Protein AF-A0A2G2LJ97-F1 (afdb_monomer)

pLDDT: mean 70.24, std 17.89, range [40.25, 96.94]

Radius of gyration: 32.55 Å; Cα contacts (8 Å, |Δi|>4): 11; chains: 1; bounding box: 60×109×59 Å

Secondary structure (DSSP, 8-state):
----------------HHHHHTT------S---TT----PPP-HHHHHGGGTTSSS-HHHHHHHHHHHHHHHHHHHHHHH------S-S----------------

Structure (mmCIF, N/CA/C/O backbone):
data_AF-A0A2G2LJ97-F1
#
_entry.id   AF-A0A2G2LJ97-F1
#
loop_
_atom_site.group_PDB
_atom_site.id
_atom_site.type_symbol
_atom_site.label_atom_id
_atom_site.label_alt_id
_atom_site.label_comp_id
_atom_site.label_asym_id
_atom_site.label_entity_id
_atom_site.label_seq_id
_atom_site.pdbx_PDB_ins_code
_atom_site.Cartn_x
_atom_site.Cartn_y
_atom_site.Cartn_z
_atom_site.occupancy
_atom_site.B_iso_or_equiv
_atom_site.auth_seq_id
_atom_site.auth_comp_id
_atom_site.auth_asym_id
_atom_site.auth_atom_id
_atom_site.pdbx_PDB_model_num
ATOM 1 N N . MET A 1 1 ? 15.684 -68.780 -25.065 1.00 40.25 1 MET A N 1
ATOM 2 C CA . MET A 1 1 ? 14.774 -68.115 -26.013 1.00 40.25 1 MET A CA 1
ATOM 3 C C . MET A 1 1 ? 13.537 -67.763 -25.209 1.00 40.25 1 MET A C 1
ATOM 5 O O . MET A 1 1 ? 12.747 -68.658 -24.962 1.00 40.25 1 MET A O 1
ATOM 9 N N . SER A 1 2 ? 13.461 -66.635 -24.501 1.00 59.06 2 SER A N 1
ATOM 10 C CA . SER A 1 2 ? 13.626 -65.233 -24.933 1.00 59.06 2 SER A CA 1
ATOM 11 C C . SER A 1 2 ? 12.759 -64.877 -26.129 1.00 59.06 2 SER A C 1
ATOM 13 O O . SER A 1 2 ? 12.702 -65.649 -27.081 1.00 59.06 2 SER A O 1
ATOM 15 N N . ASP A 1 3 ? 12.188 -63.676 -26.024 1.00 48.09 3 ASP A N 1
ATOM 16 C CA . ASP A 1 3 ? 11.440 -62.912 -27.024 1.00 48.09 3 ASP A CA 1
ATOM 17 C C . ASP A 1 3 ? 9.930 -63.227 -27.022 1.00 48.09 3 ASP A C 1
ATOM 19 O O . ASP A 1 3 ? 9.521 -64.375 -27.118 1.00 48.09 3 ASP A O 1
ATOM 23 N N . HIS A 1 4 ? 9.014 -62.271 -26.878 1.00 47.38 4 HIS A N 1
ATOM 24 C CA . HIS A 1 4 ? 9.126 -60.821 -26.980 1.00 47.38 4 HIS A CA 1
ATOM 25 C C . HIS A 1 4 ? 7.896 -60.220 -26.277 1.00 47.38 4 HIS A C 1
ATOM 27 O O . HIS A 1 4 ? 6.768 -60.638 -26.542 1.00 47.38 4 HIS A O 1
ATOM 33 N N . GLU A 1 5 ? 8.110 -59.277 -25.361 1.00 57.34 5 GLU A N 1
ATOM 34 C CA . GLU A 1 5 ? 7.073 -58.317 -24.995 1.00 57.34 5 GLU A CA 1
ATOM 35 C C . GLU A 1 5 ? 6.890 -57.390 -26.195 1.00 57.34 5 GLU A C 1
ATOM 37 O O . GLU A 1 5 ? 7.878 -56.848 -26.677 1.00 57.34 5 GLU A O 1
ATOM 42 N N . ASP A 1 6 ? 5.664 -57.172 -26.664 1.00 50.66 6 ASP A N 1
ATOM 43 C CA . ASP A 1 6 ? 5.396 -55.953 -27.420 1.00 50.66 6 ASP A CA 1
ATOM 44 C C . ASP A 1 6 ? 4.044 -55.375 -27.032 1.00 50.66 6 ASP A C 1
ATOM 46 O O . ASP A 1 6 ? 2.992 -56.019 -27.085 1.00 50.66 6 ASP A O 1
ATOM 50 N N . GLY A 1 7 ? 4.143 -54.154 -26.520 1.00 52.88 7 GLY A N 1
ATOM 51 C CA . GLY A 1 7 ? 3.115 -53.467 -25.781 1.00 52.88 7 GLY A CA 1
ATOM 52 C C . GLY A 1 7 ? 1.946 -53.039 -26.649 1.00 52.88 7 GLY A C 1
ATOM 53 O O . GLY A 1 7 ? 2.081 -52.623 -27.799 1.00 52.88 7 GLY A O 1
ATOM 54 N N . GLN A 1 8 ? 0.781 -53.068 -26.015 1.00 48.19 8 GLN A N 1
ATOM 55 C CA . GLN A 1 8 ? -0.414 -52.365 -26.441 1.00 48.19 8 GLN A CA 1
ATOM 56 C C . GLN A 1 8 ? -0.041 -50.928 -26.853 1.00 48.19 8 GLN A C 1
ATOM 58 O O . GLN A 1 8 ? 0.342 -50.107 -26.016 1.00 48.19 8 GLN A O 1
ATOM 63 N N . ALA A 1 9 ? -0.139 -50.619 -28.146 1.00 51.66 9 ALA A N 1
ATOM 64 C CA . ALA A 1 9 ? 0.067 -49.273 -28.659 1.00 51.66 9 ALA A CA 1
ATOM 65 C C . ALA A 1 9 ? -1.053 -48.359 -28.140 1.00 51.66 9 ALA A C 1
ATOM 67 O O . ALA A 1 9 ? -2.132 -48.267 -28.721 1.00 51.66 9 ALA A O 1
ATOM 68 N N . VAL A 1 10 ? -0.806 -47.689 -27.015 1.00 59.69 10 VAL A N 1
ATOM 69 C CA . VAL A 1 10 ? -1.602 -46.538 -26.586 1.00 59.69 10 VAL A CA 1
ATOM 70 C C . VAL A 1 10 ? -1.376 -45.447 -27.637 1.00 59.69 10 VAL A C 1
ATOM 72 O O . VAL A 1 10 ? -0.220 -45.056 -27.840 1.00 59.69 10 VAL A O 1
ATOM 75 N N . PRO A 1 11 ? -2.411 -44.952 -28.340 1.00 53.12 11 PRO A N 1
ATOM 76 C CA . PRO A 1 11 ? -2.228 -43.862 -29.283 1.00 53.12 11 PRO A CA 1
ATOM 77 C C . PRO A 1 11 ? -1.806 -42.619 -28.497 1.00 53.12 11 PRO A C 1
ATOM 79 O O . PRO A 1 11 ? -2.610 -41.986 -27.815 1.00 53.12 11 PRO A O 1
ATOM 82 N N . LYS A 1 12 ? -0.517 -42.279 -28.578 1.00 59.50 12 LYS A N 1
ATOM 83 C CA . LYS A 1 12 ? 0.055 -41.037 -28.054 1.00 59.50 12 LYS A CA 1
ATOM 84 C C . LYS A 1 12 ? -0.371 -39.892 -28.968 1.00 59.50 12 LYS A C 1
ATOM 86 O O . LYS A 1 12 ? 0.450 -39.329 -29.684 1.00 59.50 12 LYS A O 1
ATOM 91 N N . ASN A 1 13 ? -1.661 -39.569 -28.980 1.00 62.62 13 ASN A N 1
ATOM 92 C CA . ASN A 1 13 ? -2.126 -38.321 -29.567 1.00 62.62 13 ASN A CA 1
ATOM 93 C C . ASN A 1 13 ? -1.841 -37.202 -28.559 1.00 62.62 13 ASN A C 1
ATOM 95 O O . ASN A 1 13 ? -2.737 -36.678 -27.903 1.00 62.62 13 ASN A O 1
ATOM 99 N N . ILE A 1 14 ? -0.548 -36.950 -28.346 1.00 57.00 14 ILE A N 1
ATOM 100 C CA . ILE A 1 14 ? -0.079 -35.785 -27.610 1.00 57.00 14 ILE A CA 1
ATOM 101 C C . ILE A 1 14 ? -0.204 -34.637 -28.611 1.00 57.00 14 ILE A C 1
ATOM 103 O O . ILE A 1 14 ? 0.468 -34.688 -29.645 1.00 57.00 14 ILE A O 1
ATOM 107 N N . PRO A 1 15 ? -1.091 -33.658 -28.369 1.00 63.06 15 PRO A N 1
ATOM 108 C CA . PRO A 1 15 ? -1.239 -32.532 -29.272 1.00 63.06 15 PRO A CA 1
ATOM 109 C C . PRO A 1 15 ? 0.104 -31.815 -29.404 1.00 63.06 15 PRO A C 1
ATOM 111 O O . PRO A 1 15 ? 0.832 -31.642 -28.425 1.00 63.06 15 PRO A O 1
ATOM 114 N N . ASP A 1 16 ? 0.435 -31.438 -30.637 1.00 64.00 16 ASP A N 1
ATOM 115 C CA . ASP A 1 16 ? 1.659 -30.713 -30.947 1.00 64.00 16 ASP A CA 1
ATOM 116 C C . ASP A 1 16 ? 1.750 -29.428 -30.113 1.00 64.00 16 ASP A C 1
ATOM 118 O O . ASP A 1 16 ? 0.757 -28.733 -29.884 1.00 64.00 16 ASP A O 1
ATOM 122 N N . ILE A 1 17 ? 2.961 -29.101 -29.671 1.00 60.69 17 ILE A N 1
ATOM 123 C CA . ILE A 1 17 ? 3.224 -27.976 -28.768 1.00 60.69 17 ILE A CA 1
ATOM 124 C C . ILE A 1 17 ? 2.786 -26.658 -29.427 1.00 60.69 17 ILE A C 1
ATOM 126 O O . ILE A 1 17 ? 2.270 -25.766 -28.752 1.00 60.69 17 ILE A O 1
ATOM 130 N N . ASN A 1 18 ? 2.876 -26.566 -30.761 1.00 59.31 18 ASN A N 1
ATOM 131 C CA . ASN A 1 18 ? 2.410 -25.389 -31.491 1.00 59.31 18 ASN A CA 1
ATOM 132 C C . ASN A 1 18 ? 0.879 -25.258 -31.466 1.00 59.31 18 ASN A C 1
ATOM 134 O O . ASN A 1 18 ? 0.373 -24.144 -31.515 1.00 59.31 18 ASN A O 1
ATOM 138 N N . THR A 1 19 ? 0.135 -26.361 -31.321 1.00 64.69 19 THR A N 1
ATOM 139 C CA . THR A 1 19 ? -1.331 -26.334 -31.154 1.00 64.69 19 THR A CA 1
ATOM 140 C C . THR A 1 19 ? -1.722 -25.795 -29.775 1.00 64.69 19 THR A C 1
ATOM 142 O O . THR A 1 19 ? -2.714 -25.084 -29.649 1.00 64.69 19 THR A O 1
ATOM 145 N N . ILE A 1 20 ? -0.919 -26.066 -28.741 1.00 63.56 20 ILE A N 1
ATOM 146 C CA . ILE A 1 20 ? -1.146 -25.554 -27.378 1.00 63.56 20 ILE A CA 1
ATOM 147 C C . ILE A 1 20 ? -0.899 -24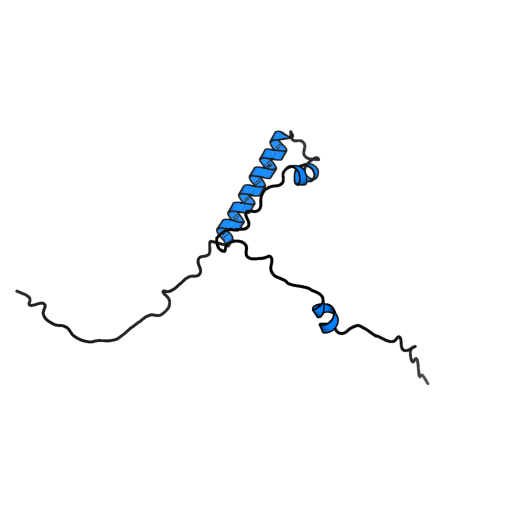.036 -27.318 1.00 63.56 20 ILE A C 1
ATOM 149 O O . ILE A 1 20 ? -1.598 -23.317 -26.606 1.00 63.56 20 ILE A O 1
ATOM 153 N N . MET A 1 21 ? 0.064 -23.527 -28.092 1.00 58.00 21 MET A N 1
ATOM 154 C CA . MET A 1 21 ? 0.449 -22.111 -28.065 1.00 58.00 21 MET A CA 1
ATOM 155 C C . MET A 1 21 ? -0.489 -21.174 -28.838 1.00 58.00 21 MET A C 1
ATOM 157 O O . MET A 1 21 ? -0.509 -19.978 -28.562 1.00 58.00 21 MET A O 1
ATOM 161 N N . GLN A 1 22 ? -1.300 -21.691 -29.764 1.00 59.31 22 GLN A N 1
ATOM 162 C CA . GLN A 1 22 ? -2.184 -20.881 -30.619 1.00 59.31 22 GLN A CA 1
ATOM 163 C C . GLN A 1 22 ? -3.425 -20.313 -29.903 1.00 59.31 22 GLN A C 1
ATOM 165 O O . GLN A 1 22 ? -4.158 -19.529 -30.499 1.00 59.31 22 GLN A O 1
ATOM 170 N N . GLY A 1 23 ? -3.670 -20.701 -28.645 1.00 51.00 23 GLY A N 1
ATOM 171 C CA . GLY A 1 23 ? -4.824 -20.260 -27.851 1.00 51.00 23 GLY A CA 1
ATOM 172 C C . GLY A 1 23 ? -4.520 -19.224 -26.768 1.00 51.00 23 GLY A C 1
ATOM 173 O O . GLY A 1 23 ? -5.443 -18.805 -26.072 1.00 51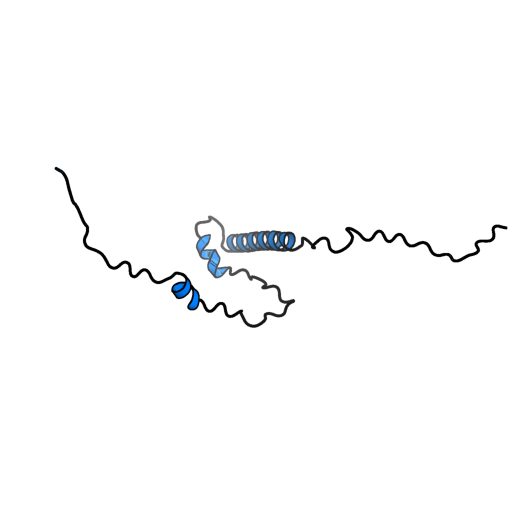.00 23 GLY A O 1
ATOM 174 N N . ILE A 1 24 ? -3.259 -18.818 -26.594 1.00 61.44 24 ILE A N 1
ATOM 175 C CA . ILE A 1 24 ? -2.928 -17.746 -25.653 1.00 61.44 24 ILE A CA 1
ATOM 176 C C . ILE A 1 24 ? -3.023 -16.428 -26.415 1.00 61.44 24 ILE A C 1
ATOM 178 O O . ILE A 1 24 ? -2.106 -16.029 -27.131 1.00 61.44 24 ILE A O 1
ATOM 182 N N . ASP A 1 25 ? -4.180 -15.786 -26.288 1.00 60.84 25 ASP A N 1
ATOM 183 C CA . ASP A 1 25 ? -4.387 -14.416 -26.731 1.00 60.84 25 ASP A CA 1
ATOM 184 C C . ASP A 1 25 ? -3.541 -13.479 -25.857 1.00 60.84 25 ASP A C 1
ATOM 186 O O . ASP A 1 25 ? -3.972 -13.005 -24.809 1.00 60.84 25 ASP A O 1
ATOM 190 N N . TRP A 1 26 ? -2.300 -13.240 -26.282 1.00 61.41 26 TRP A N 1
ATOM 191 C CA . TRP A 1 26 ? -1.400 -12.248 -25.690 1.00 61.41 26 TRP A CA 1
ATOM 192 C C . TRP A 1 26 ? -1.776 -10.810 -26.083 1.00 61.41 26 TRP A C 1
ATOM 194 O O . TRP A 1 26 ? -0.907 -9.938 -26.083 1.00 61.41 26 TRP A O 1
ATOM 204 N N . SER A 1 27 ? -3.042 -10.547 -26.444 1.00 58.09 27 SER A N 1
ATOM 205 C CA . SER A 1 27 ? -3.529 -9.197 -26.726 1.00 58.09 27 SER A CA 1
ATOM 206 C C . SER A 1 27 ? -3.124 -8.247 -25.604 1.00 58.09 27 SER A C 1
ATOM 208 O O . SER A 1 27 ? -3.536 -8.386 -24.452 1.00 58.09 27 SER A O 1
ATOM 210 N N . GLU A 1 28 ? -2.288 -7.278 -25.971 1.00 60.06 28 GLU A N 1
ATOM 211 C CA . GLU A 1 28 ? -1.764 -6.258 -25.077 1.00 60.06 28 GLU A CA 1
ATOM 212 C C . GLU A 1 28 ? -2.910 -5.539 -24.347 1.00 60.06 28 GLU A C 1
ATOM 214 O O . GLU A 1 28 ? -3.904 -5.154 -24.983 1.00 60.06 28 GLU A O 1
ATOM 219 N N . PRO A 1 29 ? -2.790 -5.274 -23.031 1.00 61.31 29 PRO A N 1
ATOM 220 C CA . PRO A 1 29 ? -3.680 -4.331 -22.378 1.00 61.31 29 PRO A CA 1
ATOM 221 C C . PRO A 1 29 ? -3.559 -2.988 -23.105 1.00 61.31 29 PRO A C 1
ATOM 223 O O . PRO A 1 29 ? -2.481 -2.399 -23.182 1.00 61.31 29 PRO A O 1
ATOM 226 N N . LYS A 1 30 ? -4.679 -2.534 -23.682 1.00 56.69 30 LYS A N 1
ATOM 227 C CA . LYS A 1 30 ? -4.806 -1.281 -24.435 1.00 56.69 30 LYS A CA 1
ATOM 228 C C . LYS A 1 30 ? -4.043 -0.159 -23.726 1.00 56.69 30 LYS A C 1
ATOM 230 O O . LYS A 1 30 ? -4.389 0.198 -22.604 1.00 56.69 30 LYS A O 1
ATOM 235 N N . ALA A 1 31 ? -3.020 0.344 -24.420 1.00 49.03 31 ALA A N 1
ATOM 236 C CA . ALA A 1 31 ? -2.152 1.474 -24.102 1.00 49.03 31 ALA A CA 1
ATOM 237 C C . ALA A 1 31 ? -2.508 2.225 -22.807 1.00 49.03 31 ALA A C 1
ATOM 239 O O . ALA A 1 31 ? -3.283 3.184 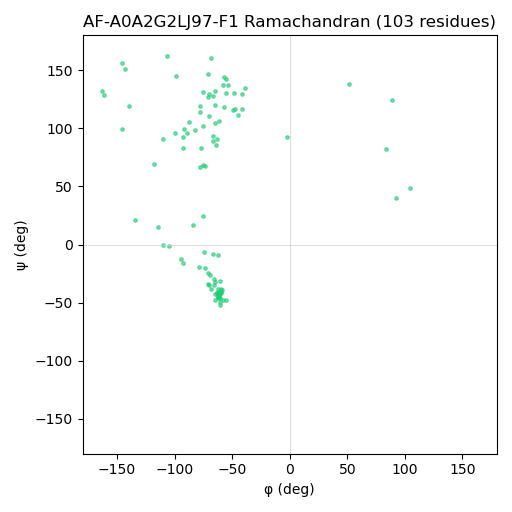-22.802 1.00 49.03 31 ALA A O 1
ATOM 240 N N . LYS A 1 32 ? -1.873 1.815 -21.708 1.00 54.25 32 LYS A N 1
ATOM 241 C CA . LYS A 1 32 ? -1.646 2.708 -20.573 1.00 54.25 32 LYS A CA 1
ATOM 242 C C . LYS A 1 32 ? -0.713 3.812 -21.083 1.00 54.25 32 LYS A C 1
ATOM 244 O O . LYS A 1 32 ? 0.244 3.495 -21.787 1.00 54.25 32 LYS A O 1
ATOM 249 N N . ASN A 1 33 ? -1.027 5.085 -20.813 1.00 58.41 33 ASN A N 1
ATOM 250 C CA . ASN A 1 33 ? -0.180 6.225 -21.196 1.00 58.41 33 ASN A CA 1
ATOM 251 C C . ASN A 1 33 ? 1.305 5.856 -21.009 1.00 58.41 33 ASN A C 1
ATOM 253 O O . ASN A 1 33 ? 1.629 5.337 -19.942 1.00 58.41 33 ASN A O 1
ATOM 257 N N . PRO A 1 34 ? 2.214 6.144 -21.960 1.00 55.09 34 PRO A N 1
ATOM 258 C CA . PRO A 1 34 ? 3.628 5.762 -21.843 1.00 55.09 34 PRO A CA 1
ATOM 259 C C . PRO A 1 34 ? 4.341 6.412 -20.640 1.00 55.09 34 PRO A C 1
ATOM 261 O O . PRO A 1 34 ? 5.455 6.031 -20.314 1.00 55.09 34 PRO A O 1
ATOM 264 N N . ASN A 1 35 ? 3.674 7.358 -19.966 1.00 54.78 35 ASN A N 1
ATOM 265 C CA . ASN A 1 35 ? 4.115 8.016 -18.735 1.00 54.78 35 ASN A CA 1
ATOM 266 C C . ASN A 1 35 ? 3.295 7.625 -17.491 1.00 54.78 35 ASN A C 1
ATOM 268 O O . ASN A 1 35 ? 3.542 8.144 -16.408 1.00 54.78 35 ASN A O 1
ATOM 272 N N . ALA A 1 36 ? 2.281 6.769 -17.626 1.00 53.62 36 ALA A N 1
ATOM 273 C CA . ALA A 1 36 ? 1.548 6.237 -16.487 1.00 53.62 36 ALA A CA 1
ATOM 274 C C . ALA A 1 36 ? 2.205 4.925 -16.079 1.00 53.62 36 ALA A C 1
ATOM 276 O O . ALA A 1 36 ? 1.749 3.838 -16.450 1.00 53.62 36 ALA A O 1
ATOM 277 N N . SER A 1 37 ? 3.269 5.047 -15.284 1.00 56.41 37 SER A N 1
ATOM 278 C CA . SER A 1 37 ? 3.763 3.956 -14.453 1.00 56.41 37 SER A CA 1
ATOM 279 C C . SER A 1 37 ? 2.546 3.265 -13.838 1.00 56.41 37 SER A C 1
ATOM 281 O O . SER A 1 37 ? 1.654 3.958 -13.329 1.00 56.41 37 SER A O 1
ATOM 283 N N . PRO A 1 38 ? 2.408 1.933 -13.918 1.00 60.75 38 PRO A N 1
ATOM 284 C CA . PRO A 1 38 ? 1.423 1.252 -13.109 1.00 60.75 38 PRO A CA 1
ATOM 285 C C . PRO A 1 38 ? 1.797 1.463 -11.648 1.00 60.75 38 PRO A C 1
ATOM 287 O O . PRO A 1 38 ? 2.580 0.709 -11.090 1.00 60.75 38 PRO A O 1
ATOM 290 N N . VAL A 1 39 ? 1.261 2.533 -11.059 1.00 66.25 39 VAL A N 1
ATOM 291 C CA . VAL A 1 39 ? 1.282 2.743 -9.621 1.00 66.25 39 VAL A CA 1
ATOM 292 C C . VAL A 1 39 ? 0.513 1.564 -9.055 1.00 66.25 39 VAL A C 1
ATOM 294 O O . VAL A 1 39 ? -0.691 1.429 -9.270 1.00 66.25 39 VAL A O 1
ATOM 297 N N . LEU A 1 40 ? 1.254 0.635 -8.466 1.00 79.75 40 LEU A N 1
ATOM 298 C CA . LEU A 1 40 ? 0.671 -0.389 -7.631 1.00 79.75 40 LEU A CA 1
ATOM 299 C C . LEU A 1 40 ? 0.228 0.339 -6.357 1.00 79.75 40 LEU A C 1
ATOM 301 O O . LEU A 1 40 ? 1.014 1.075 -5.758 1.00 79.75 40 LEU A O 1
ATOM 305 N N . GLU A 1 41 ? -1.033 0.176 -5.979 1.00 88.56 41 GLU A N 1
ATOM 306 C CA . GLU A 1 41 ? -1.579 0.714 -4.734 1.00 88.56 41 GLU A CA 1
ATOM 307 C C . GLU A 1 41 ? -1.601 -0.392 -3.672 1.00 88.56 41 GLU A C 1
ATOM 309 O O . GLU A 1 41 ? -1.806 -1.568 -3.990 1.00 88.56 41 GLU A O 1
ATOM 314 N N . LEU A 1 42 ? -1.367 -0.015 -2.414 1.00 92.25 42 LEU A N 1
ATOM 315 C CA . LEU A 1 42 ? -1.430 -0.937 -1.285 1.00 92.25 42 LEU A CA 1
ATOM 316 C C . LEU A 1 42 ? -2.890 -1.204 -0.900 1.00 92.25 42 LEU A C 1
ATOM 318 O O . LEU A 1 42 ? -3.601 -0.294 -0.481 1.00 92.25 42 LEU A O 1
ATOM 322 N N . ASP A 1 43 ? -3.298 -2.467 -0.978 1.00 94.06 43 ASP A N 1
ATOM 323 C CA . ASP A 1 43 ? -4.600 -2.947 -0.510 1.00 94.06 43 ASP A CA 1
ATOM 324 C C . ASP A 1 43 ? -4.487 -3.455 0.934 1.00 94.06 43 ASP A C 1
ATOM 326 O O . ASP A 1 43 ? -4.116 -4.602 1.181 1.00 94.06 43 ASP A O 1
ATOM 330 N N . ILE A 1 44 ? -4.757 -2.573 1.897 1.00 93.12 44 ILE A N 1
ATOM 331 C CA . ILE A 1 44 ? -4.651 -2.892 3.327 1.00 93.12 44 ILE A CA 1
ATOM 332 C C . ILE A 1 44 ? -5.589 -4.037 3.713 1.00 93.12 44 ILE A C 1
ATOM 334 O O . ILE A 1 44 ? -5.156 -4.959 4.396 1.00 93.12 44 ILE A O 1
ATOM 338 N N . GLU A 1 45 ? -6.849 -4.002 3.271 1.00 92.44 45 GLU A N 1
ATOM 339 C CA . GLU A 1 45 ? -7.874 -4.974 3.674 1.00 92.44 45 GLU A CA 1
ATOM 340 C C . GLU A 1 45 ? -7.502 -6.393 3.246 1.00 92.44 45 GLU A C 1
ATOM 342 O O . GLU A 1 45 ? -7.682 -7.346 4.006 1.00 92.44 45 GLU A O 1
ATOM 347 N N . LYS A 1 46 ? -6.917 -6.527 2.052 1.00 92.81 46 LYS A N 1
ATOM 348 C CA . LYS A 1 46 ? -6.430 -7.807 1.547 1.00 92.81 46 LYS A CA 1
ATOM 349 C C . LYS A 1 46 ? -5.328 -8.405 2.422 1.00 92.81 46 LYS A C 1
ATOM 351 O O . LYS A 1 46 ? -5.349 -9.608 2.659 1.00 92.81 46 LYS A O 1
ATOM 356 N N . TYR A 1 47 ? -4.370 -7.592 2.868 1.00 93.56 47 TYR A N 1
ATOM 357 C CA . TYR A 1 47 ? -3.188 -8.076 3.592 1.00 93.56 47 TYR A CA 1
ATOM 358 C C . TYR A 1 47 ? -3.356 -8.085 5.112 1.00 93.56 47 TYR A C 1
ATOM 360 O O . TYR A 1 47 ? -2.588 -8.752 5.800 1.00 93.56 47 TYR A O 1
ATOM 368 N N . LEU A 1 48 ? -4.359 -7.391 5.656 1.00 92.06 48 LEU A N 1
ATOM 369 C CA . LEU A 1 48 ? -4.615 -7.363 7.096 1.00 92.06 48 LEU A CA 1
ATOM 370 C C . LEU A 1 48 ? -4.883 -8.772 7.650 1.00 92.06 48 LEU A C 1
ATOM 372 O O . LEU A 1 48 ? -4.400 -9.112 8.727 1.00 92.06 48 LEU A O 1
ATOM 376 N N . GLY A 1 49 ? -5.594 -9.608 6.882 1.00 91.69 49 GLY A N 1
ATOM 377 C CA . GLY A 1 49 ? -5.856 -11.005 7.238 1.00 91.69 49 GLY A CA 1
ATOM 378 C C . GLY A 1 49 ? -4.600 -11.880 7.276 1.00 91.69 49 GLY A C 1
ATOM 379 O O . GLY A 1 49 ? -4.530 -12.803 8.083 1.00 91.69 49 GLY A O 1
ATOM 380 N N . ASP A 1 50 ? -3.585 -11.563 6.466 1.00 91.81 50 ASP A N 1
ATOM 381 C CA . ASP A 1 50 ? -2.324 -12.318 6.414 1.00 91.81 50 ASP A CA 1
ATOM 382 C C . ASP A 1 50 ? -1.434 -12.060 7.642 1.00 91.81 50 ASP A C 1
ATOM 384 O O . ASP A 1 50 ? -0.550 -12.858 7.953 1.00 91.81 50 ASP A O 1
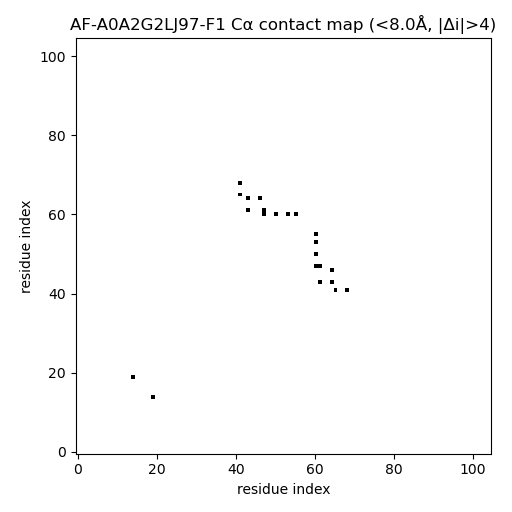ATOM 388 N N . ILE A 1 51 ? -1.662 -10.949 8.349 1.00 93.25 51 ILE A N 1
ATOM 389 C CA . ILE A 1 51 ? -0.894 -10.542 9.534 1.00 93.25 51 ILE A CA 1
ATOM 390 C C . ILE A 1 51 ? -1.738 -10.545 10.809 1.00 93.25 51 ILE A C 1
ATOM 392 O O . ILE A 1 51 ? -1.333 -9.973 11.822 1.00 93.25 51 ILE A O 1
ATOM 396 N N . ASP A 1 52 ? -2.909 -11.186 10.793 1.00 90.94 52 ASP A N 1
ATOM 397 C CA . ASP A 1 52 ? -3.813 -11.142 11.939 1.00 90.94 52 ASP A CA 1
ATOM 398 C C . ASP A 1 52 ? -3.225 -11.820 13.189 1.00 90.94 52 ASP A C 1
ATOM 400 O O . ASP A 1 52 ? -3.413 -11.343 14.307 1.00 90.94 52 ASP A O 1
ATOM 404 N N . GLU A 1 53 ? -2.409 -12.860 12.991 1.00 94.25 53 GLU A N 1
ATOM 405 C CA . GLU A 1 53 ? -1.721 -13.600 14.059 1.00 94.25 53 GLU A CA 1
ATOM 406 C C . GLU A 1 53 ? -0.649 -12.777 14.803 1.00 94.25 53 GLU A C 1
ATOM 408 O O . GLU A 1 53 ? -0.105 -13.231 15.812 1.00 94.25 53 GLU A O 1
ATOM 413 N N . PHE A 1 54 ? -0.319 -11.575 14.324 1.00 92.50 54 PHE A N 1
ATOM 414 C CA . PHE A 1 54 ? 0.677 -10.716 14.954 1.00 92.50 54 PHE A CA 1
ATOM 415 C C . PHE A 1 54 ? 0.076 -10.074 16.208 1.00 92.50 54 PHE A C 1
ATOM 417 O O . PHE A 1 54 ? -1.001 -9.477 16.153 1.00 92.50 54 PHE A O 1
ATOM 424 N N . ASP A 1 55 ? 0.804 -10.147 17.325 1.00 94.94 55 ASP A N 1
ATOM 425 C CA . ASP A 1 55 ? 0.436 -9.520 18.603 1.00 94.94 55 ASP A CA 1
ATOM 426 C C . ASP A 1 55 ? 0.671 -7.999 18.551 1.00 94.94 55 ASP A C 1
ATOM 428 O O . ASP A 1 55 ? 1.614 -7.453 19.124 1.00 94.94 55 ASP A O 1
ATOM 432 N N . MET A 1 56 ? -0.143 -7.326 17.742 1.00 94.25 56 MET A N 1
ATOM 433 C CA . MET A 1 56 ? -0.081 -5.900 17.435 1.00 94.25 56 MET A CA 1
ATOM 434 C C . MET A 1 56 ? -1.497 -5.342 17.312 1.00 94.25 56 MET A C 1
ATOM 436 O O . MET A 1 56 ? -2.423 -6.056 16.912 1.00 94.25 56 MET A O 1
ATOM 440 N N . THR A 1 57 ? -1.671 -4.055 17.621 1.00 96.19 57 THR A N 1
ATOM 441 C CA . THR A 1 57 ? -2.953 -3.385 17.366 1.00 96.19 57 THR A CA 1
ATOM 442 C C . THR A 1 57 ? -3.198 -3.248 15.864 1.00 96.1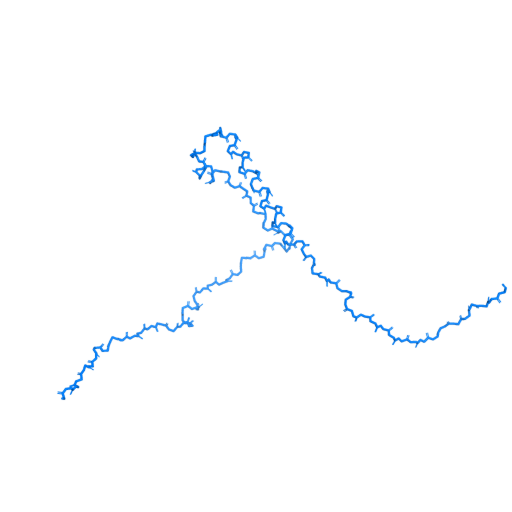9 57 THR A C 1
ATOM 444 O O . THR A 1 57 ? -2.274 -3.333 15.052 1.00 96.19 57 THR A O 1
ATOM 447 N N . GLU A 1 58 ? -4.451 -3.030 15.476 1.00 92.88 58 GLU A N 1
ATOM 448 C CA . GLU A 1 58 ? -4.812 -2.848 14.069 1.00 92.88 58 GLU A CA 1
ATOM 449 C C . GLU A 1 58 ? -4.071 -1.656 13.448 1.00 92.88 58 GLU A C 1
ATOM 451 O O . GLU A 1 58 ? -3.549 -1.753 12.341 1.00 92.88 58 GLU A O 1
ATOM 456 N N . GLU A 1 59 ? -3.908 -0.566 14.200 1.00 95.19 59 GLU A N 1
ATOM 457 C CA . GLU A 1 59 ? -3.158 0.609 13.753 1.00 95.19 59 GLU A CA 1
ATOM 458 C C . GLU A 1 59 ? -1.685 0.275 13.480 1.00 95.19 59 GLU A C 1
ATOM 460 O O . GLU A 1 59 ? -1.129 0.714 12.474 1.00 95.19 59 GLU A O 1
ATOM 465 N N . GLN A 1 60 ? -1.066 -0.546 14.332 1.00 96.94 60 GLN A N 1
ATOM 466 C CA . GLN A 1 60 ? 0.317 -0.995 14.152 1.00 96.94 60 GLN A CA 1
ATOM 467 C C . GLN A 1 60 ? 0.462 -1.939 12.952 1.00 96.94 60 GLN A C 1
ATOM 469 O O . GLN A 1 60 ? 1.441 -1.854 12.213 1.00 96.94 60 GLN A O 1
ATOM 474 N N . LYS A 1 61 ? -0.522 -2.818 12.727 1.00 95.81 61 LYS A N 1
ATOM 475 C CA . LYS A 1 61 ? -0.585 -3.692 11.546 1.00 95.81 61 LYS A CA 1
ATOM 476 C C . LYS A 1 61 ? -0.671 -2.867 10.255 1.00 95.81 61 LYS A C 1
ATOM 478 O O . LYS A 1 61 ? 0.040 -3.151 9.291 1.00 95.81 61 LYS A O 1
ATOM 483 N N . ILE A 1 62 ? -1.481 -1.808 10.248 1.00 95.31 62 ILE A N 1
ATOM 484 C CA . ILE A 1 62 ? -1.601 -0.884 9.112 1.00 95.31 62 ILE A CA 1
ATOM 485 C C . ILE A 1 62 ? -0.284 -0.137 8.871 1.00 95.31 62 ILE A C 1
ATOM 487 O O . ILE A 1 62 ? 0.189 -0.090 7.734 1.00 95.31 62 ILE A O 1
ATOM 491 N N . GLU A 1 63 ? 0.330 0.409 9.923 1.00 96.62 63 GLU A N 1
ATOM 492 C CA . GLU A 1 63 ? 1.620 1.107 9.831 1.00 96.62 63 GLU A CA 1
ATOM 493 C C . GLU A 1 63 ? 2.722 0.183 9.291 1.00 96.62 63 GLU A C 1
ATOM 495 O O . GLU A 1 63 ? 3.510 0.580 8.426 1.00 96.62 63 GLU A O 1
ATOM 500 N N . LEU A 1 64 ? 2.742 -1.077 9.736 1.00 96.50 64 LEU A N 1
ATOM 501 C CA . LEU A 1 64 ? 3.662 -2.098 9.244 1.00 96.50 64 LEU A CA 1
ATOM 502 C C . LEU A 1 64 ? 3.484 -2.342 7.739 1.00 96.50 64 LEU A C 1
ATOM 504 O O . LEU A 1 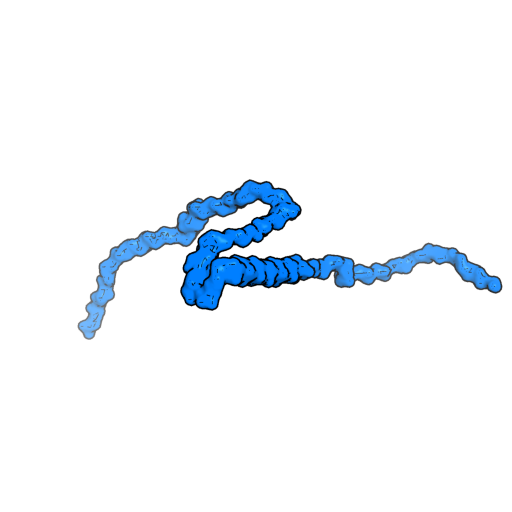64 ? 4.470 -2.325 7.001 1.00 96.50 64 LEU A O 1
ATOM 508 N N . LEU A 1 65 ? 2.245 -2.546 7.275 1.00 96.38 65 LEU A N 1
ATOM 509 C CA . LEU A 1 65 ? 1.949 -2.773 5.856 1.00 96.38 65 LEU A CA 1
ATOM 510 C C . LEU A 1 65 ? 2.346 -1.573 4.992 1.00 96.38 65 LEU A C 1
ATOM 512 O O . LEU A 1 65 ? 2.959 -1.755 3.939 1.00 96.38 65 LEU A O 1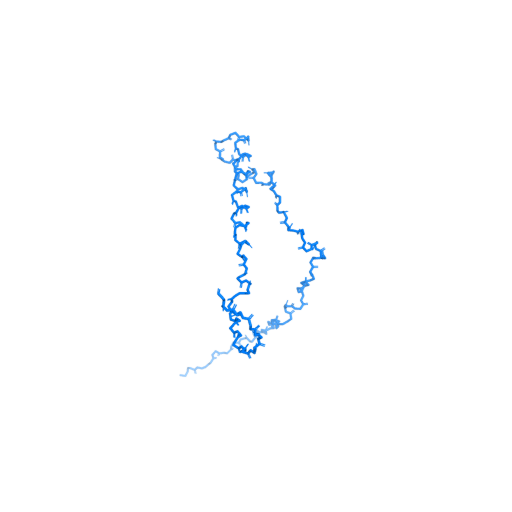
ATOM 516 N N . GLN A 1 66 ? 2.047 -0.354 5.446 1.00 96.31 66 GLN A N 1
ATOM 517 C CA . GLN A 1 66 ? 2.440 0.877 4.755 1.00 96.31 66 GLN A CA 1
ATOM 518 C C . GLN A 1 66 ? 3.959 1.010 4.660 1.00 96.31 66 GLN A C 1
ATOM 520 O O . GLN A 1 66 ? 4.490 1.289 3.586 1.00 96.31 66 GLN A O 1
ATOM 525 N N . THR A 1 67 ? 4.660 0.751 5.764 1.00 96.69 67 THR A N 1
ATOM 526 C CA . THR A 1 67 ? 6.124 0.814 5.819 1.00 96.69 67 THR A CA 1
ATOM 527 C C . THR A 1 67 ? 6.756 -0.210 4.880 1.00 96.69 67 THR A C 1
ATOM 529 O O . THR A 1 67 ? 7.661 0.118 4.114 1.00 96.69 67 THR A O 1
ATOM 532 N N . LEU A 1 68 ? 6.268 -1.453 4.894 1.00 96.00 68 LEU A N 1
ATOM 533 C CA . LEU A 1 68 ? 6.782 -2.511 4.027 1.00 96.00 68 LEU A CA 1
ATOM 534 C C . LEU A 1 68 ? 6.549 -2.187 2.546 1.00 96.00 68 LEU A C 1
ATOM 536 O O . LEU A 1 68 ? 7.438 -2.394 1.718 1.00 96.00 68 LEU A O 1
ATOM 540 N N . TRP A 1 69 ? 5.370 -1.661 2.218 1.00 95.25 69 TRP A N 1
ATOM 541 C CA . TRP A 1 69 ? 5.030 -1.243 0.864 1.00 95.25 69 TRP A CA 1
ATOM 542 C C . TRP A 1 69 ? 5.930 -0.121 0.351 1.00 95.25 69 TRP A C 1
ATOM 544 O O . TRP A 1 69 ? 6.425 -0.207 -0.773 1.00 95.25 69 TRP A O 1
ATOM 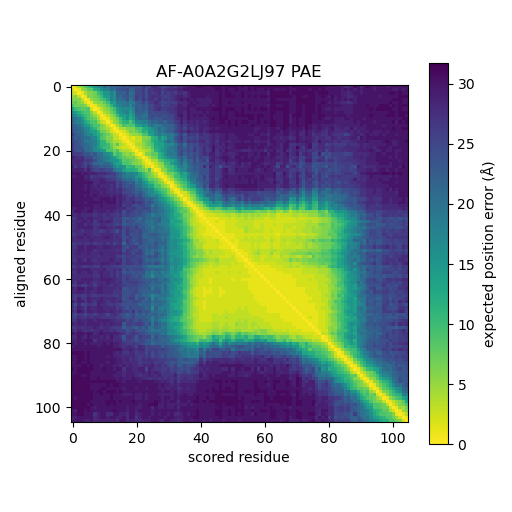554 N N . ASP A 1 70 ? 6.187 0.895 1.177 1.00 93.31 70 ASP A N 1
ATOM 555 C CA . ASP A 1 70 ? 7.076 2.001 0.823 1.00 93.31 70 ASP A CA 1
ATOM 556 C C . ASP A 1 70 ? 8.504 1.508 0.557 1.00 93.31 70 ASP A C 1
ATOM 558 O O . ASP A 1 70 ? 9.093 1.824 -0.477 1.00 93.31 70 ASP A O 1
ATOM 562 N N . ILE A 1 71 ? 9.025 0.627 1.418 1.00 94.75 71 ILE A N 1
ATOM 563 C CA . ILE A 1 71 ? 10.338 -0.003 1.227 1.00 94.75 71 ILE A CA 1
ATOM 564 C C . ILE A 1 71 ? 10.396 -0.760 -0.110 1.00 94.75 71 ILE A C 1
ATOM 566 O O . ILE A 1 71 ? 11.347 -0.589 -0.877 1.00 94.75 71 ILE A O 1
ATOM 570 N N . MET A 1 72 ? 9.383 -1.577 -0.428 1.00 92.88 72 MET A N 1
ATOM 571 C CA . MET A 1 72 ? 9.311 -2.275 -1.720 1.00 92.88 72 MET A CA 1
ATOM 572 C C . MET A 1 72 ? 9.262 -1.291 -2.896 1.00 92.88 72 MET A C 1
ATOM 574 O O . MET A 1 72 ? 9.959 -1.493 -3.892 1.00 92.88 72 MET A O 1
ATOM 578 N N . GLY A 1 73 ? 8.492 -0.207 -2.767 1.00 89.88 73 GLY A N 1
ATOM 579 C CA . GLY A 1 73 ? 8.409 0.865 -3.756 1.00 89.88 73 GLY A CA 1
ATOM 580 C C . GLY A 1 73 ? 9.757 1.536 -4.019 1.00 89.88 73 GLY A C 1
ATOM 581 O O . GLY A 1 73 ? 10.116 1.747 -5.177 1.00 89.88 73 GLY A O 1
ATOM 582 N N . GLN A 1 74 ? 10.547 1.795 -2.974 1.00 90.50 74 GLN A N 1
ATOM 583 C CA . GLN A 1 74 ? 11.893 2.359 -3.103 1.00 90.50 74 GLN A CA 1
ATOM 584 C C . GLN A 1 74 ? 12.849 1.409 -3.839 1.00 90.50 74 GLN A C 1
ATOM 586 O O . GLN A 1 74 ? 13.591 1.848 -4.717 1.00 90.50 74 GLN A O 1
ATOM 591 N N . PHE A 1 75 ? 12.824 0.104 -3.539 1.00 88.44 75 PHE A N 1
ATOM 592 C CA . PHE A 1 75 ? 13.657 -0.877 -4.250 1.00 88.44 75 PHE A CA 1
ATOM 593 C C . PHE A 1 75 ? 13.309 -0.980 -5.733 1.00 88.44 75 PHE A C 1
ATOM 595 O O . PHE A 1 75 ? 14.201 -1.044 -6.577 1.00 88.44 75 PHE A O 1
ATOM 602 N N . VAL A 1 76 ? 12.016 -0.969 -6.048 1.00 86.31 76 VAL A N 1
ATOM 603 C CA . VAL A 1 76 ? 11.515 -0.934 -7.423 1.00 86.31 76 VAL A CA 1
ATOM 604 C C . VAL A 1 76 ? 12.002 0.343 -8.108 1.00 86.31 76 VAL A C 1
ATOM 606 O O . VAL A 1 76 ? 12.643 0.255 -9.150 1.00 86.31 76 VAL A O 1
ATOM 609 N N . ALA A 1 77 ? 11.794 1.512 -7.499 1.00 83.56 77 ALA A N 1
ATOM 610 C CA . ALA A 1 77 ? 12.238 2.789 -8.053 1.00 83.56 77 ALA A CA 1
ATOM 611 C C . ALA A 1 77 ? 13.747 2.800 -8.355 1.00 83.56 77 ALA A C 1
ATOM 613 O O . ALA A 1 77 ? 14.137 3.128 -9.470 1.00 83.56 77 ALA A O 1
ATOM 614 N N . MET A 1 78 ? 14.586 2.352 -7.416 1.00 81.06 78 MET A N 1
ATOM 615 C CA . MET A 1 78 ? 16.041 2.279 -7.606 1.00 81.06 78 MET A CA 1
ATOM 616 C C . MET A 1 78 ? 16.466 1.262 -8.676 1.00 81.06 78 MET A C 1
ATOM 618 O O . MET A 1 78 ? 17.441 1.489 -9.385 1.00 81.06 78 MET A O 1
ATOM 622 N N . GLY A 1 79 ? 15.760 0.134 -8.806 1.00 72.00 79 GLY A N 1
ATOM 623 C CA . GLY A 1 79 ? 16.067 -0.896 -9.805 1.00 72.00 79 GLY A CA 1
ATOM 624 C C . GLY A 1 79 ? 15.744 -0.482 -11.243 1.00 72.00 79 GLY A C 1
ATOM 625 O O . GLY A 1 79 ? 16.357 -1.000 -12.177 1.00 72.00 79 GLY A O 1
ATOM 626 N N . PHE A 1 80 ? 14.811 0.456 -11.422 1.00 68.56 80 PHE A N 1
ATOM 627 C CA . PHE A 1 80 ? 14.466 1.039 -12.722 1.00 68.56 80 PHE A CA 1
ATOM 628 C C . PHE A 1 80 ? 15.223 2.344 -13.028 1.00 68.56 80 PHE A C 1
ATOM 630 O O . PHE A 1 80 ? 15.237 2.756 -14.184 1.00 68.56 80 PHE A O 1
ATOM 637 N N . ASP A 1 81 ? 15.894 2.945 -12.039 1.00 61.03 81 ASP A N 1
ATOM 638 C CA . ASP A 1 81 ? 16.729 4.154 -12.179 1.00 61.03 81 ASP A CA 1
ATOM 639 C C . ASP A 1 81 ? 18.166 3.855 -12.658 1.00 61.03 81 ASP A C 1
ATOM 641 O O . ASP A 1 81 ? 19.075 4.676 -12.551 1.00 61.03 81 ASP A O 1
ATOM 645 N N . ILE A 1 82 ? 18.406 2.662 -13.214 1.00 59.88 82 ILE A N 1
ATOM 646 C CA . ILE A 1 82 ? 19.606 2.426 -14.018 1.00 59.88 82 ILE A CA 1
ATOM 647 C C . ILE A 1 82 ? 19.339 3.075 -15.372 1.00 59.88 82 ILE A C 1
ATOM 649 O O . ILE A 1 82 ? 18.917 2.415 -16.324 1.00 59.88 82 ILE A O 1
ATOM 653 N N . GLU A 1 83 ? 19.569 4.386 -15.444 1.00 62.72 83 GLU A N 1
ATOM 654 C CA . GLU A 1 83 ? 19.751 5.067 -16.717 1.00 62.72 83 GLU A CA 1
ATOM 655 C C . GLU A 1 83 ? 20.741 4.228 -17.533 1.00 62.72 83 GLU A C 1
ATOM 657 O O . GLU A 1 83 ? 21.889 3.999 -17.132 1.00 62.72 83 GLU A O 1
ATOM 662 N N . THR A 1 84 ? 20.282 3.699 -18.669 1.00 62.31 84 THR A N 1
ATOM 663 C CA . THR A 1 84 ? 21.183 3.124 -19.665 1.00 62.31 84 THR A CA 1
ATOM 664 C C . THR A 1 84 ? 22.292 4.142 -19.892 1.00 62.31 84 THR A C 1
ATOM 666 O O . THR A 1 84 ? 21.950 5.309 -20.098 1.00 62.31 84 THR A O 1
ATOM 669 N N . PRO A 1 85 ? 23.586 3.767 -19.844 1.00 58.31 85 PRO A N 1
ATOM 670 C CA . PRO A 1 85 ? 24.666 4.698 -20.134 1.00 58.31 85 PRO A CA 1
ATOM 671 C C . PRO A 1 85 ? 24.550 5.137 -21.596 1.00 58.31 85 PRO A C 1
ATOM 673 O O . PRO A 1 85 ? 25.146 4.557 -22.503 1.00 58.31 85 PRO A O 1
ATOM 676 N N . ASP A 1 86 ? 23.737 6.157 -21.831 1.00 59.91 86 ASP A N 1
ATOM 677 C CA . ASP A 1 86 ? 23.467 6.695 -23.140 1.00 59.91 86 ASP A CA 1
ATOM 678 C C . ASP A 1 86 ? 24.534 7.753 -23.436 1.00 59.91 86 ASP A C 1
ATOM 680 O O . ASP A 1 86 ? 24.491 8.889 -22.971 1.00 59.91 86 ASP A O 1
ATOM 684 N N . LYS A 1 87 ? 25.452 7.340 -24.321 1.00 59.19 87 LYS A N 1
ATOM 685 C CA . LYS A 1 87 ? 26.086 8.165 -25.370 1.00 59.19 87 LYS A CA 1
ATOM 686 C C . LYS A 1 87 ? 27.405 8.892 -25.090 1.00 59.19 87 LYS A C 1
ATOM 688 O O . LYS A 1 87 ? 27.634 9.945 -25.680 1.00 59.19 87 LYS A O 1
ATOM 693 N N . ASN A 1 88 ? 28.364 8.283 -24.387 1.00 54.31 88 ASN A N 1
ATOM 694 C CA . ASN A 1 88 ? 29.768 8.739 -24.489 1.00 54.31 88 ASN A CA 1
ATOM 695 C C . ASN A 1 88 ? 30.832 7.638 -24.646 1.00 54.31 88 ASN A C 1
ATOM 697 O O . ASN A 1 88 ? 32.011 7.904 -24.427 1.00 54.31 88 ASN A O 1
ATOM 701 N N . CYS A 1 89 ? 30.481 6.433 -25.103 1.00 61.62 89 CYS A N 1
ATOM 702 C CA . CYS A 1 89 ? 31.494 5.502 -25.609 1.00 61.62 89 CYS A CA 1
ATOM 703 C C . CYS A 1 89 ? 31.660 5.697 -27.129 1.00 61.62 89 CYS A C 1
ATOM 705 O O . CYS A 1 89 ? 30.844 5.208 -27.904 1.00 61.62 89 CYS A O 1
ATOM 707 N N . GLY A 1 90 ? 32.700 6.433 -27.544 1.00 56.47 90 GLY A N 1
ATOM 708 C CA . GLY A 1 90 ? 33.277 6.300 -28.892 1.00 56.47 90 GLY A CA 1
ATOM 709 C C . GLY A 1 90 ? 32.984 7.380 -29.947 1.00 56.47 90 GLY A C 1
ATOM 710 O O . GLY A 1 90 ? 32.698 7.024 -31.084 1.00 56.47 90 GLY A O 1
ATOM 711 N N . GLN A 1 91 ? 33.125 8.678 -29.644 1.00 53.78 91 GLN A N 1
ATOM 712 C CA . GLN A 1 91 ? 33.228 9.710 -30.696 1.00 53.78 91 GLN A CA 1
ATOM 713 C C . GLN A 1 91 ? 34.580 10.435 -30.636 1.00 53.78 91 GLN A C 1
ATOM 715 O O . GLN A 1 91 ? 34.673 11.615 -30.308 1.00 53.78 91 GLN A O 1
ATOM 720 N N . GLU A 1 92 ? 35.646 9.723 -30.975 1.00 55.66 92 GLU A N 1
ATOM 721 C CA . GLU A 1 92 ? 36.910 10.339 -31.367 1.00 55.66 92 GLU A CA 1
ATOM 722 C C . GLU A 1 92 ? 36.839 10.738 -32.841 1.00 55.66 92 GLU A C 1
ATOM 724 O O . GLU A 1 92 ? 36.986 9.919 -33.747 1.00 55.66 92 GLU A O 1
ATOM 729 N N . ARG A 1 93 ? 36.563 12.022 -33.092 1.00 44.44 93 ARG A N 1
ATOM 730 C CA . ARG A 1 93 ? 36.657 12.597 -34.432 1.00 44.44 93 ARG A CA 1
ATOM 731 C C . ARG A 1 93 ? 37.976 13.355 -34.559 1.00 44.4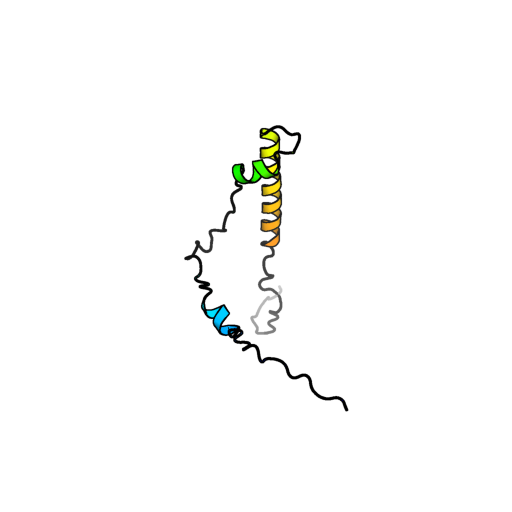4 93 ARG A C 1
ATOM 733 O O . ARG A 1 93 ? 38.118 14.493 -34.121 1.00 44.44 93 ARG A O 1
ATOM 740 N N . LEU A 1 94 ? 38.963 12.655 -35.111 1.00 56.19 94 LEU A N 1
ATOM 741 C CA . LEU A 1 94 ? 40.119 13.259 -35.754 1.00 56.19 94 LEU A CA 1
ATOM 742 C C . LEU A 1 94 ? 39.666 13.800 -37.115 1.00 56.19 94 LEU A C 1
ATOM 744 O O . LEU A 1 94 ? 39.546 13.041 -38.073 1.00 56.19 94 LEU A O 1
ATOM 748 N N . ASP A 1 95 ? 39.459 15.104 -37.221 1.00 45.19 95 ASP A N 1
ATOM 749 C CA . ASP A 1 95 ? 39.513 15.812 -38.497 1.00 45.19 95 ASP A CA 1
ATOM 750 C C . ASP A 1 95 ? 40.069 17.229 -38.291 1.00 45.19 95 ASP A C 1
ATOM 752 O O . ASP A 1 95 ? 39.391 18.164 -37.873 1.00 45.19 95 ASP A O 1
ATOM 756 N N . SER A 1 96 ? 41.366 17.368 -38.588 1.00 55.00 96 SER A N 1
ATOM 757 C CA . SER A 1 96 ? 42.028 18.646 -38.838 1.00 55.00 96 SER A CA 1
ATOM 758 C C . SER A 1 96 ? 41.320 19.407 -39.957 1.00 55.00 96 SER A C 1
ATOM 760 O O . SER A 1 96 ? 41.177 18.869 -41.050 1.00 55.00 96 SER A O 1
ATOM 762 N N . SER A 1 97 ? 41.005 20.684 -39.749 1.00 53.34 97 SER A N 1
ATOM 763 C CA . SER A 1 97 ? 41.052 21.683 -40.822 1.00 53.34 97 SER A CA 1
ATOM 764 C C . SER A 1 97 ? 41.048 23.089 -40.228 1.00 53.34 97 SER A C 1
ATOM 766 O O . SER A 1 97 ? 40.282 23.393 -39.321 1.00 53.34 97 SER A O 1
ATOM 768 N N . ALA A 1 98 ? 41.963 23.909 -40.729 1.00 55.12 98 ALA A N 1
ATOM 769 C CA . ALA A 1 98 ? 42.372 25.210 -40.226 1.00 55.12 98 ALA A CA 1
ATOM 770 C C . ALA A 1 98 ? 41.248 26.251 -40.095 1.00 55.12 98 ALA A C 1
ATOM 772 O O . ALA A 1 98 ? 40.431 26.392 -41.000 1.00 55.12 98 ALA A O 1
ATOM 773 N N . ASP A 1 99 ? 41.336 27.087 -39.058 1.00 57.12 99 ASP A N 1
ATOM 774 C CA . ASP A 1 99 ? 41.234 28.529 -39.268 1.00 57.12 99 ASP A CA 1
ATOM 775 C C . ASP A 1 99 ? 42.133 29.287 -38.280 1.00 57.12 99 ASP A C 1
ATOM 777 O O . ASP A 1 99 ? 42.573 28.785 -37.248 1.00 57.12 99 ASP A O 1
ATOM 781 N N . SER A 1 100 ? 42.485 30.483 -38.695 1.00 62.09 100 SER A N 1
ATOM 782 C CA . SER A 1 100 ? 43.770 31.129 -38.566 1.00 62.09 100 SER A CA 1
ATOM 783 C C . SER A 1 100 ? 43.715 32.234 -37.513 1.00 62.09 100 SER A C 1
ATOM 785 O O . SER A 1 100 ? 42.669 32.821 -37.264 1.00 62.09 100 SER A O 1
ATOM 787 N N . THR A 1 101 ? 44.897 32.643 -37.049 1.00 56.16 101 THR A N 1
ATOM 788 C CA . THR A 1 101 ? 45.176 33.991 -36.515 1.00 56.16 101 THR A CA 1
ATOM 789 C C . THR A 1 101 ? 44.823 34.233 -35.046 1.00 56.16 101 THR A C 1
ATOM 791 O O . THR A 1 101 ? 43.870 34.928 -34.709 1.00 56.16 101 THR A O 1
ATOM 794 N N . ILE A 1 102 ? 45.730 33.808 -34.163 1.00 55.88 102 ILE A N 1
ATOM 795 C CA . ILE A 1 102 ? 45.977 34.514 -32.900 1.00 55.88 102 ILE A CA 1
ATOM 796 C C . ILE A 1 102 ? 47.361 35.157 -33.031 1.00 55.88 102 ILE A C 1
ATOM 798 O O . ILE A 1 102 ? 48.390 34.527 -32.797 1.00 55.88 102 ILE A O 1
ATOM 802 N N . MET A 1 103 ? 47.387 36.399 -33.520 1.00 56.22 103 MET A N 1
ATOM 803 C CA . MET A 1 103 ? 48.596 37.221 -33.547 1.00 56.22 103 MET A CA 1
ATOM 804 C C . MET A 1 103 ? 48.935 37.625 -32.113 1.00 56.22 103 MET A C 1
ATOM 806 O O . MET A 1 103 ? 48.220 38.410 -31.494 1.00 56.22 103 MET A O 1
ATOM 810 N N . ILE A 1 104 ? 50.030 37.069 -31.605 1.00 54.78 104 ILE A N 1
ATOM 811 C CA . ILE A 1 104 ? 50.685 37.489 -30.368 1.00 54.78 104 ILE A CA 1
ATOM 812 C C . ILE A 1 104 ? 51.256 38.898 -30.589 1.00 54.78 104 ILE A C 1
ATOM 814 O O . ILE A 1 104 ? 52.000 39.120 -31.549 1.00 54.78 104 ILE A O 1
ATOM 818 N N . LYS A 1 105 ? 50.927 39.838 -29.701 1.00 49.66 105 LYS A N 1
ATOM 819 C CA . LYS A 1 105 ? 51.634 41.111 -29.544 1.00 49.66 105 LYS A CA 1
ATOM 820 C C . LYS A 1 105 ? 52.062 41.257 -28.095 1.00 49.66 105 LYS A C 1
ATOM 822 O O . LYS A 1 105 ? 51.208 40.995 -27.221 1.00 49.66 105 LYS A O 1
#

Solvent-accessible surface area (backbone atoms only — not comparable to full-atom values): 7550 Å² total; per-residue (Å²): 132,83,87,76,92,80,76,84,82,71,84,80,80,68,77,56,70,70,67,66,57,76,72,67,80,77,74,72,80,78,79,64,57,99,82,56,71,85,78,80,76,88,60,60,78,74,51,48,69,80,53,58,90,49,98,61,55,71,68,54,51,51,51,50,53,51,53,53,49,51,53,53,50,50,54,51,52,58,68,67,62,65,70,72,92,80,82,81,89,81,85,85,78,90,74,91,77,89,85,82,86,84,82,84,127

Mean predicted aligned error: 20.18 Å

Foldseek 3Di:
DDDDDDDDPDPPVPDDPVVVVVPPPPPDDPDDDPPPDPPDDQDLVVCLVVCVPPPDDSVVSSVVSVVVVVVVVVVVVVVVPPDDPPDDPDDPDDDDDDDDDPDDD

Nearest PDB structures (foldseek):
  6vsk-assembly1_A  TM=2.806E-01  e=6.681E+00  Homo sapiens

Sequence (105 aa):
MSDHEDGQAVPKNIPDINTIMQGIDWSEPKAKNPNASPVLELDIEKYLGDIDEFDMTEEQKIELLQTLWDIMGQFVAMGFDIETPDKNCGQERLDSSADSTIMIK